Protein AF-A0A7X3V259-F1 (afdb_monomer_lite)

Radius of gyration: 15.91 Å; chains: 1; bounding box: 24×57×35 Å

pLDDT: mean 74.92, std 18.74, range [39.19, 95.0]

Foldseek 3Di:
DDDDPDPPPFCWQVDWDDDPQKIKIWGDDPPQAWIKIFIWGQDPVRDTDGPDMDTHGRDPDPPPPDDDDD

Secondary structure (DSSP, 8-state):
-------TTS-TTSEEEEETTEEEEEEPPSTTSPEEEEEEEE-TTS-EEEEEEEEE-S---TTSS-----

Structure (mmCIF, N/CA/C/O backbone):
data_AF-A0A7X3V259-F1
#
_entry.id   AF-A0A7X3V259-F1
#
loop_
_atom_site.group_PDB
_atom_site.id
_atom_site.type_symbol
_atom_site.label_atom_id
_atom_site.label_alt_id
_atom_site.label_comp_id
_atom_site.label_asym_id
_atom_site.label_entity_id
_atom_site.label_seq_id
_atom_site.pdbx_PDB_ins_code
_atom_site.Cartn_x
_atom_site.Cartn_y
_atom_site.Cartn_z
_atom_site.occupancy
_atom_site.B_iso_or_equiv
_atom_site.auth_seq_id
_atom_site.auth_comp_id
_atom_site.auth_asym_id
_atom_site.auth_atom_id
_atom_site.pdbx_PDB_model_num
ATOM 1 N N . MET A 1 1 ? -4.046 20.603 3.106 1.00 39.38 1 MET A N 1
ATOM 2 C CA . MET A 1 1 ? -3.018 19.546 3.221 1.00 39.38 1 MET A CA 1
ATOM 3 C C . MET A 1 1 ? -2.121 19.676 2.004 1.00 39.38 1 MET A C 1
ATOM 5 O O . MET A 1 1 ? -2.626 19.550 0.898 1.00 39.38 1 MET A O 1
ATOM 9 N N . VAL A 1 2 ? -0.853 20.050 2.182 1.00 39.19 2 VAL A N 1
ATOM 10 C CA . VAL A 1 2 ? 0.108 20.126 1.072 1.00 39.19 2 VAL A CA 1
ATOM 11 C C . VAL A 1 2 ? 0.586 18.706 0.802 1.00 39.19 2 VAL A C 1
ATOM 13 O O . VAL A 1 2 ? 1.283 18.121 1.628 1.00 39.19 2 VAL A O 1
ATOM 16 N N . ALA A 1 3 ? 0.165 18.136 -0.324 1.00 43.59 3 ALA A N 1
ATOM 17 C CA . ALA A 1 3 ? 0.848 16.986 -0.888 1.00 43.59 3 ALA A CA 1
ATOM 18 C C . ALA A 1 3 ? 2.207 17.498 -1.385 1.00 43.59 3 ALA A C 1
ATOM 20 O O . ALA A 1 3 ? 2.260 18.323 -2.297 1.00 43.59 3 ALA A O 1
ATOM 21 N N . GLY A 1 4 ? 3.299 17.075 -0.739 1.00 42.41 4 GLY A N 1
ATOM 22 C CA . GLY A 1 4 ? 4.637 17.233 -1.317 1.00 42.41 4 GLY A CA 1
ATOM 23 C C . GLY A 1 4 ? 4.662 16.590 -2.707 1.00 42.41 4 GLY A C 1
ATOM 24 O O . GLY A 1 4 ? 3.797 15.752 -2.974 1.00 42.41 4 GLY A O 1
ATOM 25 N N . PRO A 1 5 ? 5.584 16.983 -3.604 1.00 43.72 5 PRO A N 1
ATOM 26 C CA . PRO A 1 5 ? 5.599 16.470 -4.967 1.00 43.72 5 PRO A CA 1
ATOM 27 C C . PRO A 1 5 ? 5.590 14.943 -4.915 1.00 43.72 5 PRO A C 1
ATOM 29 O O . PRO A 1 5 ? 6.574 14.315 -4.525 1.00 43.72 5 PRO A O 1
ATOM 32 N N . ALA A 1 6 ? 4.442 14.352 -5.256 1.00 48.56 6 ALA A N 1
ATOM 33 C CA . ALA A 1 6 ? 4.366 12.938 -5.537 1.00 48.56 6 ALA A CA 1
ATOM 34 C C . ALA A 1 6 ? 5.379 12.725 -6.653 1.00 48.56 6 ALA A C 1
ATOM 36 O O . ALA A 1 6 ? 5.342 13.439 -7.657 1.00 48.56 6 ALA A O 1
ATOM 37 N N . LEU A 1 7 ? 6.333 11.826 -6.435 1.00 46.31 7 LEU A N 1
ATOM 38 C CA . LEU A 1 7 ? 7.278 11.394 -7.449 1.00 46.31 7 LEU A CA 1
ATOM 39 C C . LEU A 1 7 ? 6.448 10.829 -8.607 1.00 46.31 7 LEU A C 1
ATOM 41 O O . LEU A 1 7 ? 6.132 9.645 -8.642 1.00 46.31 7 LEU A O 1
ATOM 45 N N . ALA A 1 8 ? 6.056 11.702 -9.536 1.00 47.28 8 ALA A N 1
ATOM 46 C CA . ALA A 1 8 ? 5.148 11.457 -10.657 1.00 47.28 8 ALA A CA 1
ATOM 47 C C . ALA A 1 8 ? 5.714 10.456 -11.685 1.00 47.28 8 ALA A C 1
ATOM 49 O O . ALA A 1 8 ? 5.178 10.307 -12.772 1.00 47.28 8 ALA A O 1
ATOM 50 N N . GLN A 1 9 ? 6.821 9.804 -11.332 1.00 53.66 9 GLN A N 1
ATOM 51 C CA . GLN A 1 9 ? 7.673 8.957 -12.153 1.00 53.66 9 GLN A CA 1
ATOM 52 C C . GLN A 1 9 ? 7.618 7.489 -11.691 1.00 53.66 9 GLN A C 1
ATOM 54 O O . GLN A 1 9 ? 8.147 6.618 -12.369 1.00 53.66 9 GLN A O 1
ATOM 59 N N . ASP A 1 10 ? 7.053 7.217 -10.508 1.00 61.97 10 ASP A N 1
ATOM 60 C CA . ASP A 1 10 ? 7.090 5.888 -9.891 1.00 61.97 10 ASP A CA 1
ATOM 61 C C . ASP A 1 10 ? 5.800 5.082 -10.103 1.00 61.97 10 ASP A C 1
ATOM 63 O O . ASP A 1 10 ? 5.741 3.937 -9.667 1.00 61.97 10 ASP A O 1
ATOM 67 N N . ASP A 1 11 ? 4.764 5.660 -10.726 1.00 78.19 11 ASP A N 1
ATOM 68 C CA . ASP A 1 11 ? 3.440 5.047 -10.955 1.00 78.19 11 ASP A CA 1
ATOM 69 C C . ASP A 1 11 ? 2.802 4.416 -9.698 1.00 78.19 11 ASP A C 1
ATOM 71 O O . ASP A 1 11 ? 1.910 3.563 -9.775 1.00 78.19 11 ASP A O 1
ATOM 75 N N . PHE A 1 12 ? 3.239 4.836 -8.508 1.00 81.94 12 PHE A N 1
ATOM 76 C CA . PHE A 1 12 ? 2.631 4.433 -7.250 1.00 81.94 12 PHE A CA 1
ATOM 77 C C . PHE A 1 12 ? 1.185 4.931 -7.213 1.00 81.94 12 PHE A C 1
ATOM 79 O O . PHE A 1 12 ? 0.924 6.118 -7.398 1.00 81.94 12 PHE A O 1
ATOM 86 N N . GLY A 1 13 ? 0.240 4.029 -6.958 1.00 83.25 13 GLY A N 1
ATOM 87 C CA . GLY A 1 13 ? -1.184 4.366 -7.011 1.00 83.25 13 GLY A CA 1
ATOM 88 C C . GLY A 1 13 ? -1.830 4.172 -8.379 1.00 83.25 13 GLY A C 1
ATOM 89 O O . GLY A 1 13 ? -3.035 4.369 -8.489 1.00 83.25 13 GLY A O 1
ATOM 90 N N . SER A 1 14 ? -1.087 3.722 -9.396 1.00 83.88 14 SER A N 1
ATOM 91 C CA . SER A 1 14 ? -1.669 3.326 -10.692 1.00 83.88 14 SER A CA 1
ATOM 92 C C . SER A 1 14 ? -2.568 2.087 -10.594 1.00 83.88 14 SER A C 1
ATOM 94 O O . SER A 1 14 ? -3.426 1.873 -11.447 1.00 83.88 14 SER A O 1
ATOM 96 N N . MET A 1 15 ? -2.404 1.280 -9.541 1.00 84.81 15 MET A N 1
ATOM 97 C CA . MET A 1 15 ? -3.255 0.133 -9.230 1.00 84.81 15 MET A CA 1
ATOM 98 C C . MET A 1 15 ? -3.746 0.252 -7.791 1.00 84.81 15 MET A C 1
ATOM 100 O O . MET A 1 15 ? -2.934 0.380 -6.874 1.00 84.81 15 MET A O 1
ATOM 104 N N . VAL A 1 16 ? -5.058 0.180 -7.577 1.00 89.56 16 VAL A N 1
ATOM 105 C CA . VAL A 1 16 ? -5.650 0.201 -6.236 1.00 89.56 16 VAL A CA 1
ATOM 106 C C . VAL A 1 16 ? -6.739 -0.857 -6.148 1.00 89.56 16 VAL A C 1
ATOM 108 O O . VAL A 1 16 ? -7.623 -0.918 -6.998 1.00 89.56 16 VAL A O 1
ATOM 111 N N . ALA A 1 17 ? -6.684 -1.677 -5.101 1.00 91.12 17 ALA A N 1
ATOM 112 C CA . ALA A 1 17 ? -7.733 -2.626 -4.755 1.00 91.12 17 ALA A CA 1
ATOM 113 C C . ALA A 1 17 ? -8.112 -2.452 -3.285 1.00 91.12 17 ALA A C 1
ATOM 115 O O . ALA A 1 17 ? -7.243 -2.31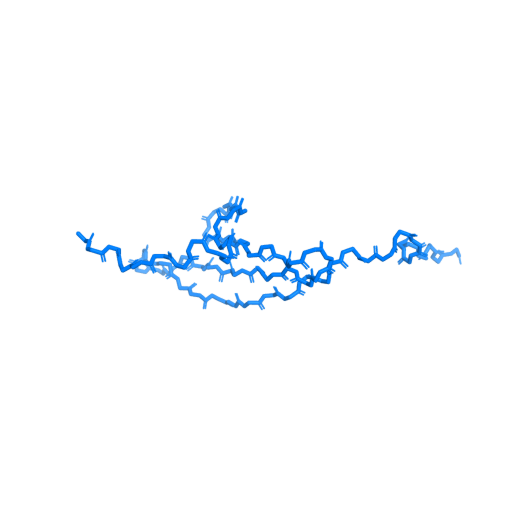8 -2.424 1.00 91.12 17 ALA A O 1
ATOM 116 N N . VAL A 1 18 ? -9.410 -2.463 -2.993 1.00 91.25 18 VAL A N 1
ATOM 117 C CA . VAL A 1 18 ? -9.932 -2.307 -1.633 1.00 91.25 18 VAL A CA 1
ATOM 118 C C . VAL A 1 18 ? -10.818 -3.497 -1.310 1.00 91.25 18 VAL A C 1
ATOM 120 O O . VAL A 1 18 ? -11.718 -3.829 -2.075 1.00 91.25 18 VAL A O 1
ATOM 123 N N . SER A 1 19 ? -10.565 -4.126 -0.167 1.00 89.75 19 SER A N 1
ATOM 124 C CA . SER A 1 19 ? -11.365 -5.226 0.359 1.00 89.75 19 SER A CA 1
ATOM 125 C C . SER A 1 19 ? -11.560 -5.035 1.859 1.00 89.75 19 SER A C 1
ATOM 127 O O . SER A 1 19 ? -10.688 -5.380 2.658 1.00 89.75 19 SER A O 1
ATOM 129 N N . GLY A 1 20 ? -12.706 -4.465 2.241 1.00 89.25 20 GLY A N 1
ATOM 130 C CA . GLY A 1 20 ? -13.063 -4.202 3.636 1.00 89.25 20 GLY A CA 1
ATOM 131 C C . GLY A 1 20 ? -12.041 -3.308 4.339 1.00 89.25 20 GLY A C 1
ATOM 132 O O . GLY A 1 20 ? -11.928 -2.119 4.045 1.00 89.25 20 GLY A O 1
ATOM 133 N N . GLU A 1 21 ? -11.290 -3.897 5.266 1.00 93.25 21 GLU A N 1
ATOM 134 C CA . GLU A 1 21 ? -10.255 -3.226 6.060 1.00 93.25 21 GLU A CA 1
ATOM 135 C C . GLU A 1 21 ? -8.853 -3.332 5.453 1.00 93.25 21 GLU A C 1
ATOM 137 O O . GLU A 1 21 ? -7.873 -2.993 6.111 1.00 93.25 21 GLU A O 1
ATOM 142 N N . VAL A 1 22 ? -8.731 -3.798 4.210 1.00 92.31 22 VAL A N 1
ATOM 143 C CA . VAL A 1 22 ? -7.455 -3.906 3.501 1.00 92.31 22 VAL A CA 1
ATOM 144 C C . VAL A 1 22 ? -7.494 -3.065 2.232 1.00 92.31 22 VAL A C 1
ATOM 146 O O . VAL A 1 22 ? -8.426 -3.156 1.436 1.00 92.31 22 VAL A O 1
ATOM 149 N N . VAL A 1 23 ? -6.447 -2.274 2.022 1.00 93.06 23 VAL A N 1
ATOM 150 C CA . VAL A 1 23 ? -6.193 -1.540 0.780 1.00 93.06 23 VAL A CA 1
ATOM 151 C C . VAL A 1 23 ? -4.856 -2.004 0.234 1.00 93.06 23 VAL A C 1
ATOM 153 O O . VAL A 1 23 ? -3.871 -2.060 0.959 1.00 93.06 23 VAL A O 1
ATOM 156 N N . VAL A 1 24 ? -4.800 -2.328 -1.048 1.00 90.38 24 VAL A N 1
ATOM 157 C CA . VAL A 1 24 ? -3.554 -2.635 -1.743 1.00 90.38 24 VAL A CA 1
ATOM 158 C C . VAL A 1 24 ? -3.305 -1.550 -2.775 1.00 90.38 24 VAL A C 1
ATOM 160 O O . VAL A 1 24 ? -4.180 -1.258 -3.587 1.00 90.38 24 VAL A O 1
ATOM 163 N N . VAL A 1 25 ? -2.112 -0.965 -2.737 1.00 90.75 25 VAL A N 1
ATOM 164 C CA . VAL A 1 25 ? -1.652 0.045 -3.690 1.00 90.75 25 VAL A CA 1
ATOM 165 C C . VAL A 1 25 ? -0.460 -0.510 -4.450 1.00 90.75 25 VAL A C 1
ATOM 167 O O . VAL A 1 25 ? 0.502 -0.972 -3.844 1.00 90.75 25 VAL A O 1
ATOM 170 N N . GLY A 1 26 ? -0.528 -0.505 -5.773 1.00 88.00 26 GLY A N 1
ATOM 171 C CA . GLY A 1 26 ? 0.532 -0.996 -6.638 1.00 88.00 26 GLY A CA 1
ATOM 172 C C . GLY A 1 26 ? 1.452 0.110 -7.132 1.00 88.00 26 GLY A C 1
ATOM 173 O O . GLY A 1 26 ? 1.025 1.232 -7.406 1.00 88.00 26 GLY A O 1
ATOM 174 N N . LYS A 1 27 ? 2.718 -0.263 -7.272 1.00 88.81 27 LYS A N 1
ATOM 175 C CA . LYS A 1 27 ? 3.772 0.426 -8.000 1.00 88.81 27 LYS A CA 1
ATOM 176 C C . LYS A 1 27 ? 4.231 -0.520 -9.122 1.00 88.81 27 LYS A C 1
ATOM 178 O O . LYS A 1 27 ? 4.876 -1.525 -8.811 1.00 88.81 27 LYS A O 1
ATOM 183 N N . PRO A 1 28 ? 3.861 -0.280 -10.389 1.00 82.94 28 PRO A N 1
ATOM 184 C CA . PRO A 1 28 ? 4.321 -1.083 -11.509 1.00 82.94 28 PRO A CA 1
ATOM 185 C C . PRO A 1 28 ? 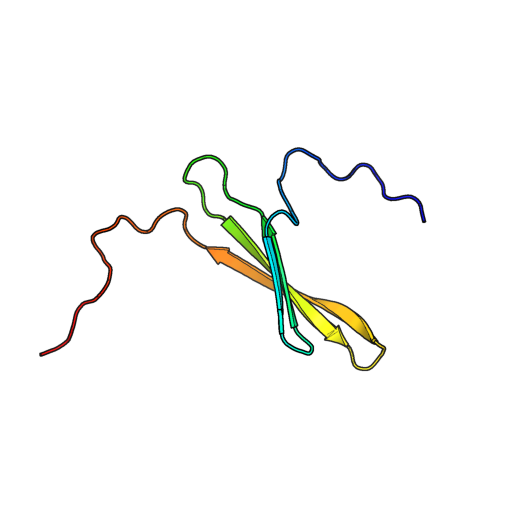5.849 -1.135 -11.551 1.00 82.94 28 PRO A C 1
ATOM 187 O O . PRO A 1 28 ? 6.535 -0.176 -11.198 1.00 82.94 28 PRO A O 1
ATOM 190 N N . GLY A 1 29 ? 6.381 -2.273 -11.987 1.00 80.88 29 GLY A N 1
ATOM 191 C CA . GLY A 1 29 ? 7.790 -2.365 -12.337 1.00 80.88 29 GLY A CA 1
ATOM 192 C C . GLY A 1 29 ? 8.055 -1.671 -13.670 1.00 80.88 29 GLY A C 1
ATOM 193 O O . GLY A 1 29 ? 7.185 -1.614 -14.539 1.00 80.88 29 GLY A O 1
ATOM 194 N N . VAL A 1 30 ? 9.274 -1.175 -13.864 1.00 77.06 30 VAL A N 1
ATOM 195 C CA . VAL A 1 30 ? 9.685 -0.590 -15.147 1.00 77.06 30 VAL A CA 1
ATOM 196 C C . VAL A 1 30 ? 9.904 -1.706 -16.174 1.00 77.06 30 VAL A C 1
ATOM 198 O O . VAL A 1 30 ? 10.620 -2.671 -15.902 1.00 77.06 30 VAL A O 1
ATOM 201 N N . ALA A 1 31 ? 9.316 -1.566 -17.366 1.00 75.44 31 ALA A N 1
ATOM 202 C CA . ALA A 1 31 ? 9.367 -2.530 -18.470 1.00 75.44 31 ALA A CA 1
ATOM 203 C C . ALA A 1 31 ? 8.847 -3.937 -18.104 1.00 75.44 31 ALA A C 1
ATOM 205 O O . ALA A 1 31 ? 7.662 -4.220 -18.255 1.00 75.44 31 ALA A O 1
ATOM 206 N N . ARG A 1 32 ? 9.734 -4.829 -17.650 1.00 70.56 32 ARG A N 1
ATOM 207 C CA . ARG A 1 32 ? 9.417 -6.184 -17.153 1.00 70.56 32 ARG A CA 1
ATOM 208 C C . ARG A 1 32 ? 9.965 -6.428 -15.746 1.00 70.56 32 ARG A C 1
ATOM 210 O O . ARG A 1 32 ? 10.091 -7.567 -15.308 1.00 70.56 32 ARG A O 1
ATOM 217 N N . GLY A 1 33 ? 10.342 -5.355 -15.057 1.00 76.69 33 GLY A N 1
ATOM 218 C CA . GLY A 1 33 ? 10.798 -5.406 -13.682 1.00 76.69 33 GLY A CA 1
ATOM 219 C C . GLY A 1 33 ? 9.680 -5.831 -12.729 1.00 76.69 33 GLY A C 1
ATOM 220 O O . GLY A 1 33 ? 8.497 -5.763 -13.077 1.00 76.69 33 GLY A O 1
ATOM 221 N N . PRO A 1 34 ? 10.040 -6.272 -11.518 1.00 80.56 34 PRO A N 1
ATOM 222 C CA . PRO A 1 34 ? 9.059 -6.594 -10.499 1.00 80.56 34 PRO A CA 1
ATOM 223 C C . PRO A 1 34 ? 8.207 -5.371 -10.155 1.00 80.56 34 PRO A C 1
ATOM 225 O O . PRO A 1 34 ? 8.724 -4.263 -10.004 1.00 80.56 34 PRO A O 1
ATOM 228 N N . ALA A 1 35 ? 6.906 -5.590 -10.006 1.00 84.50 35 ALA A N 1
ATOM 229 C CA . ALA A 1 35 ? 6.011 -4.618 -9.401 1.00 84.50 35 ALA A CA 1
ATOM 230 C C . ALA A 1 35 ? 6.097 -4.722 -7.874 1.00 84.50 35 ALA A C 1
ATOM 232 O O . ALA A 1 35 ? 6.369 -5.790 -7.323 1.00 84.50 35 ALA A O 1
ATOM 233 N N . THR A 1 36 ? 5.818 -3.627 -7.179 1.00 89.12 36 THR A N 1
ATOM 234 C CA . THR A 1 36 ? 5.727 -3.605 -5.718 1.00 89.12 36 THR A CA 1
ATOM 235 C C . THR A 1 36 ? 4.301 -3.285 -5.309 1.00 89.12 36 TH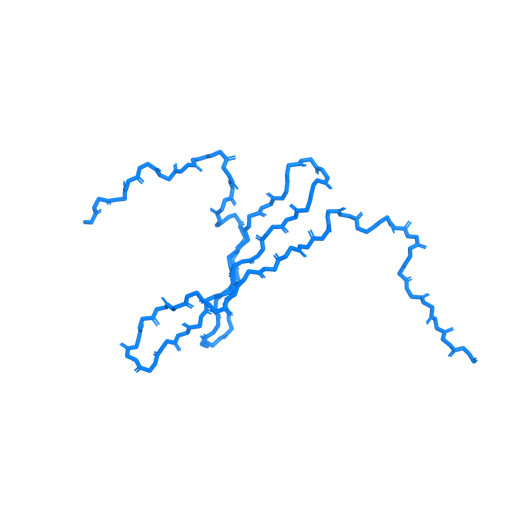R A C 1
ATOM 237 O O . THR A 1 36 ? 3.747 -2.265 -5.700 1.00 89.12 36 THR A O 1
ATOM 240 N N . LEU A 1 37 ? 3.699 -4.145 -4.498 1.00 90.38 37 LEU A N 1
ATOM 241 C CA . LEU A 1 37 ? 2.403 -3.919 -3.876 1.00 90.38 37 LEU A CA 1
ATOM 242 C C . LEU A 1 37 ? 2.599 -3.502 -2.420 1.00 90.38 37 LEU A C 1
ATOM 244 O O . LEU A 1 37 ? 3.397 -4.088 -1.691 1.00 90.38 37 LEU A O 1
ATOM 248 N N . TYR A 1 38 ? 1.825 -2.523 -1.984 1.00 91.25 38 TYR A N 1
ATOM 249 C CA . TYR A 1 38 ? 1.814 -1.983 -0.635 1.00 91.25 38 TYR A CA 1
ATOM 250 C C . TYR A 1 38 ? 0.460 -2.306 -0.027 1.00 91.25 38 TYR A C 1
ATOM 252 O O . TYR A 1 38 ? -0.568 -1.833 -0.510 1.00 91.25 38 TYR A O 1
ATOM 260 N N . ARG A 1 39 ? 0.443 -3.139 1.011 1.00 93.69 39 ARG A N 1
ATOM 261 C CA . ARG A 1 39 ? -0.782 -3.514 1.712 1.00 93.69 39 ARG A CA 1
ATOM 262 C C . ARG A 1 39 ? -0.951 -2.621 2.927 1.00 93.69 39 ARG A C 1
ATOM 264 O O . ARG A 1 39 ? -0.141 -2.661 3.847 1.00 93.69 39 ARG A O 1
ATOM 271 N N . TYR A 1 40 ? -2.039 -1.880 2.954 1.00 93.56 40 TYR A N 1
ATOM 272 C CA . TYR A 1 40 ? -2.503 -1.115 4.092 1.00 93.56 40 TYR A CA 1
ATOM 273 C C . TYR A 1 40 ? -3.639 -1.853 4.784 1.00 93.56 40 TYR A C 1
ATOM 275 O O . TYR A 1 40 ? -4.496 -2.445 4.13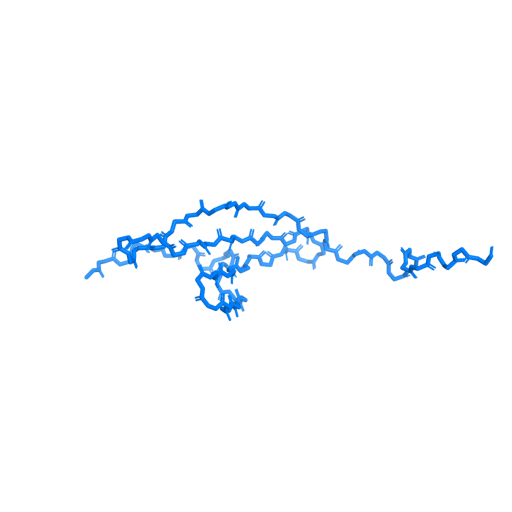0 1.00 93.56 40 TYR A O 1
ATOM 283 N N . GLN A 1 41 ? -3.651 -1.791 6.107 1.00 95.00 41 GLN A N 1
ATOM 284 C CA . GLN A 1 41 ? -4.735 -2.296 6.930 1.00 95.00 41 GLN A CA 1
ATOM 285 C C . GLN A 1 41 ? -5.354 -1.140 7.705 1.00 95.00 41 GLN A C 1
ATOM 287 O O . GLN A 1 41 ? -4.650 -0.237 8.163 1.00 95.00 41 GLN A O 1
ATOM 292 N N . LYS A 1 42 ? -6.674 -1.151 7.837 1.00 93.00 42 LYS A N 1
ATOM 293 C CA . LYS A 1 42 ? -7.383 -0.188 8.662 1.00 93.00 42 LYS A CA 1
ATOM 294 C C . LYS A 1 42 ? -7.142 -0.534 10.128 1.00 93.00 42 LYS A C 1
ATOM 296 O O . LYS A 1 42 ? -7.383 -1.652 10.567 1.00 93.00 42 LYS A O 1
ATOM 301 N N . SER A 1 43 ? -6.619 0.425 10.874 1.00 91.06 43 SER A N 1
ATOM 302 C CA . SER A 1 43 ? -6.463 0.341 12.320 1.00 91.06 43 SER A CA 1
ATOM 303 C C . SER A 1 43 ? -7.818 0.510 13.008 1.00 91.06 43 SER A C 1
ATOM 305 O O . SER A 1 43 ? -8.717 1.166 12.476 1.00 91.06 43 SER A O 1
ATOM 307 N N . ALA A 1 44 ? -7.932 0.009 14.240 1.00 88.12 44 ALA A N 1
ATOM 308 C CA . ALA A 1 44 ? -9.105 0.197 15.096 1.00 88.12 44 ALA A CA 1
ATOM 309 C C . ALA A 1 44 ? -9.455 1.682 15.323 1.00 88.12 44 ALA A C 1
ATOM 311 O O . ALA A 1 44 ? -10.609 2.023 15.559 1.00 88.12 44 ALA A O 1
ATOM 312 N N . THR A 1 45 ? -8.472 2.582 15.206 1.00 90.12 45 THR A N 1
ATOM 313 C CA . THR A 1 45 ? -8.658 4.038 15.320 1.00 90.12 45 THR A CA 1
ATOM 314 C C . THR A 1 45 ? -9.072 4.714 14.005 1.00 90.12 45 THR A C 1
ATOM 316 O O . THR A 1 45 ? -9.180 5.935 13.945 1.00 90.12 45 THR A O 1
ATOM 319 N N . GLY A 1 46 ? -9.300 3.942 12.936 1.00 87.00 46 GLY A N 1
ATOM 320 C CA . GLY A 1 46 ? -9.793 4.420 11.641 1.00 87.00 46 GLY A CA 1
ATOM 321 C C . GLY A 1 46 ? -8.718 4.871 10.647 1.00 87.00 46 GLY A C 1
ATOM 322 O O . GLY A 1 46 ? -9.047 5.124 9.488 1.00 87.00 46 GLY A O 1
ATOM 323 N N . GLY A 1 47 ? -7.449 4.938 11.060 1.00 91.62 47 GLY A N 1
ATOM 324 C CA . GLY A 1 47 ? -6.317 5.233 10.175 1.00 91.62 47 GLY A CA 1
ATOM 325 C C . GLY A 1 47 ? -5.866 4.024 9.349 1.00 91.62 47 GLY A C 1
ATOM 326 O O . GLY A 1 47 ? -6.098 2.884 9.738 1.00 91.62 47 GLY A O 1
ATOM 327 N N . TRP A 1 48 ? -5.183 4.260 8.229 1.00 91.19 48 TRP A N 1
ATOM 328 C CA . TRP A 1 48 ? -4.555 3.205 7.428 1.00 91.19 48 TRP A CA 1
ATOM 329 C C . TRP A 1 48 ? -3.089 3.050 7.819 1.00 91.19 48 TRP A C 1
ATOM 331 O O . TRP A 1 48 ? -2.334 4.020 7.795 1.00 91.19 48 TRP A O 1
ATOM 341 N N . VAL A 1 49 ? -2.679 1.831 8.161 1.00 93.69 49 VAL A N 1
ATOM 342 C CA . VAL A 1 49 ? -1.295 1.500 8.518 1.00 93.69 49 VAL A CA 1
ATOM 343 C C . VAL A 1 49 ? -0.690 0.577 7.472 1.00 93.69 49 VAL A C 1
ATOM 345 O O . VAL A 1 49 ? -1.363 -0.328 6.983 1.00 93.69 49 VAL A O 1
ATOM 348 N N . LEU A 1 50 ? 0.575 0.800 7.105 1.00 92.06 50 LEU A N 1
ATOM 349 C CA . LEU A 1 50 ? 1.285 -0.084 6.181 1.00 92.06 50 LEU A CA 1
ATOM 350 C C . LEU A 1 50 ? 1.518 -1.438 6.867 1.00 92.06 50 LEU A C 1
ATOM 352 O O . LEU A 1 50 ? 2.341 -1.558 7.768 1.00 92.06 50 LEU A O 1
ATOM 356 N N . ALA A 1 51 ? 0.780 -2.450 6.425 1.00 91.56 51 ALA A N 1
ATOM 357 C CA . ALA A 1 51 ? 0.819 -3.812 6.945 1.00 91.56 51 ALA A CA 1
ATOM 358 C C . ALA A 1 51 ? 1.853 -4.696 6.228 1.00 91.56 51 ALA A C 1
ATOM 360 O O . ALA A 1 51 ? 2.059 -5.845 6.620 1.00 91.56 51 ALA A O 1
ATOM 361 N N . GLY A 1 52 ? 2.457 -4.212 5.140 1.00 90.69 52 GLY A N 1
ATOM 362 C CA . GLY A 1 52 ? 3.564 -4.883 4.466 1.00 90.69 52 GLY A CA 1
ATOM 363 C C . GLY A 1 52 ? 3.727 -4.477 3.007 1.00 90.69 52 GLY A C 1
ATOM 364 O O . GLY A 1 52 ? 2.848 -3.856 2.407 1.00 90.69 52 GLY A O 1
ATOM 365 N N . THR A 1 53 ? 4.859 -4.871 2.434 1.00 90.12 53 THR A N 1
ATOM 366 C CA . THR A 1 53 ? 5.163 -4.720 1.011 1.00 90.12 53 THR A CA 1
ATOM 367 C C . THR A 1 53 ? 5.400 -6.088 0.381 1.00 90.12 53 THR A C 1
ATOM 369 O O . THR A 1 53 ? 5.900 -7.008 1.025 1.00 90.12 53 THR A O 1
ATOM 372 N N . MET A 1 54 ? 4.995 -6.244 -0.875 1.00 88.06 54 MET A N 1
ATOM 373 C CA . MET A 1 54 ? 5.137 -7.482 -1.635 1.00 88.06 54 MET A CA 1
ATOM 374 C C . MET A 1 54 ? 5.761 -7.157 -2.982 1.00 88.06 54 MET A C 1
ATOM 376 O O . MET A 1 54 ? 5.271 -6.282 -3.690 1.00 88.06 54 MET A O 1
ATOM 380 N N . SER A 1 55 ? 6.828 -7.862 -3.342 1.00 86.12 55 SER A N 1
ATOM 381 C CA . SER A 1 55 ? 7.386 -7.787 -4.688 1.00 86.12 55 SER A CA 1
ATOM 382 C C . SER A 1 55 ? 6.746 -8.874 -5.543 1.00 86.12 55 SER A C 1
ATOM 384 O O . SER A 1 55 ? 6.791 -10.052 -5.193 1.00 86.12 55 SER A O 1
ATOM 386 N N . VAL A 1 56 ? 6.114 -8.473 -6.639 1.00 81.31 56 VAL A N 1
ATOM 387 C CA . VAL A 1 56 ? 5.523 -9.370 -7.626 1.00 81.31 56 VAL A CA 1
ATOM 388 C C . VAL A 1 56 ? 6.467 -9.401 -8.823 1.00 81.31 56 VAL A C 1
ATOM 390 O O . VAL A 1 56 ? 6.651 -8.359 -9.456 1.00 81.31 56 VAL A O 1
ATOM 393 N N . PRO A 1 57 ? 7.095 -10.543 -9.148 1.00 76.56 57 PRO A N 1
ATOM 394 C CA . PRO A 1 57 ? 7.994 -10.625 -10.292 1.00 76.56 57 PRO A CA 1
ATOM 395 C C . PRO A 1 57 ? 7.263 -10.225 -11.581 1.00 76.56 57 PRO A C 1
ATOM 397 O O . PRO A 1 57 ? 6.151 -10.680 -11.851 1.00 76.56 57 PRO A O 1
ATOM 400 N N . GLY A 1 58 ? 7.887 -9.345 -12.365 1.00 64.31 58 GLY A N 1
ATOM 401 C CA . GLY A 1 58 ? 7.351 -8.893 -13.644 1.00 64.31 58 GLY A CA 1
ATOM 402 C C . GLY A 1 58 ? 7.384 -10.047 -14.632 1.00 64.31 58 GLY A C 1
ATOM 403 O O . GLY A 1 58 ? 8.438 -10.637 -14.837 1.00 64.31 58 GLY A O 1
ATOM 404 N N . THR A 1 59 ? 6.216 -10.402 -15.177 1.00 54.75 59 THR A N 1
ATOM 405 C CA . THR A 1 59 ? 5.980 -11.597 -16.006 1.00 54.75 59 THR A CA 1
ATOM 406 C C . THR A 1 59 ? 6.822 -12.797 -15.571 1.00 54.75 59 THR A C 1
ATOM 408 O O . THR A 1 59 ? 7.912 -13.025 -16.100 1.00 54.75 59 THR A O 1
ATOM 411 N N . ALA A 1 60 ? 6.281 -13.630 -14.676 1.00 50.91 60 ALA A N 1
ATOM 412 C CA . ALA A 1 60 ? 6.619 -15.048 -14.739 1.00 50.91 60 ALA A CA 1
ATOM 413 C C . ALA A 1 60 ? 6.500 -15.445 -16.215 1.00 50.91 60 ALA A C 1
ATOM 415 O O . ALA A 1 60 ? 5.449 -15.221 -16.822 1.00 50.91 60 ALA A O 1
ATOM 416 N N . ALA A 1 61 ? 7.603 -15.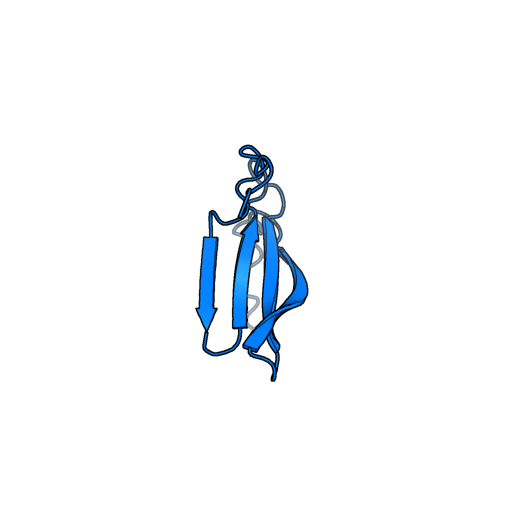883 -16.825 1.00 42.28 61 ALA A N 1
ATOM 417 C CA . ALA A 1 61 ? 7.593 -16.336 -18.203 1.00 42.28 61 ALA A CA 1
ATOM 418 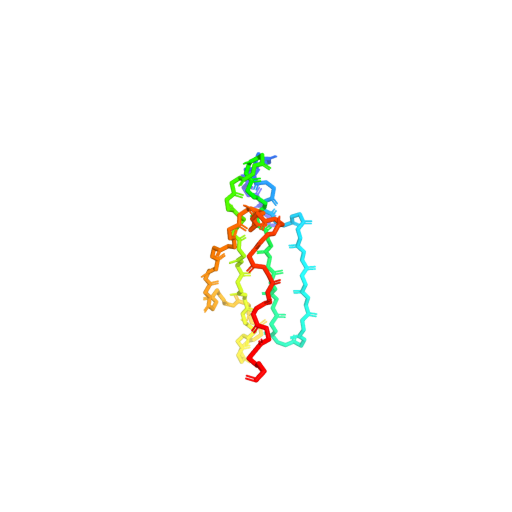C C . ALA A 1 61 ? 6.386 -17.265 -18.371 1.00 42.28 61 ALA A C 1
ATOM 420 O O . ALA A 1 61 ? 6.238 -18.224 -17.608 1.00 42.28 61 ALA A O 1
ATOM 421 N N . ALA A 1 62 ? 5.494 -16.930 -19.306 1.00 44.97 62 ALA A N 1
ATOM 422 C CA . ALA A 1 62 ? 4.434 -17.824 -19.739 1.00 44.97 62 ALA A CA 1
ATOM 423 C C . ALA A 1 62 ? 5.105 -19.153 -20.126 1.00 44.97 62 ALA A C 1
ATOM 425 O O . ALA A 1 62 ? 5.757 -19.236 -21.163 1.00 44.97 62 ALA A O 1
ATOM 426 N N . GLY A 1 63 ? 5.080 -20.134 -19.222 1.00 46.47 63 GLY A N 1
ATOM 427 C CA . GLY A 1 63 ? 5.908 -21.338 -19.330 1.00 46.47 63 GLY A CA 1
ATOM 428 C C . GLY A 1 63 ? 6.167 -22.095 -18.023 1.00 46.47 63 GLY A C 1
ATOM 429 O O . GLY A 1 63 ? 6.515 -23.265 -18.086 1.00 46.47 63 GLY A O 1
ATOM 430 N N . GLN A 1 64 ? 5.971 -21.489 -16.847 1.00 51.72 64 GLN A N 1
ATOM 431 C CA . GLN A 1 64 ? 6.129 -22.168 -15.540 1.00 51.72 64 GLN A CA 1
ATOM 432 C C . GLN A 1 64 ? 4.842 -22.119 -14.697 1.00 51.72 64 GLN A C 1
ATOM 434 O O . GLN A 1 64 ? 4.884 -22.080 -13.469 1.00 51.72 64 GLN A O 1
ATOM 439 N N . GLN A 1 65 ? 3.677 -22.064 -15.349 1.00 60.94 65 GLN A N 1
ATOM 440 C CA . GLN A 1 65 ? 2.392 -22.051 -14.660 1.00 60.94 65 GLN A CA 1
ATOM 441 C C . GLN A 1 65 ? 1.705 -23.407 -14.821 1.00 60.94 65 GLN A C 1
ATOM 443 O O . GLN A 1 65 ? 1.252 -23.751 -15.908 1.00 60.94 65 GLN A O 1
ATOM 448 N N . TRP A 1 66 ? 1.609 -24.099 -13.682 1.00 48.00 66 TRP A N 1
ATOM 449 C CA . TRP A 1 66 ? 0.868 -25.334 -13.412 1.00 48.00 66 TRP A CA 1
ATOM 450 C C . TRP A 1 66 ? 1.594 -26.648 -13.749 1.00 48.00 66 TRP A C 1
ATOM 452 O O . TRP A 1 66 ? 1.551 -27.139 -14.871 1.00 48.00 66 TRP A O 1
ATOM 462 N N . SER A 1 67 ? 2.195 -27.259 -12.722 1.00 53.81 67 SER A N 1
ATOM 463 C CA . SER A 1 67 ? 2.399 -28.711 -12.681 1.00 53.81 67 SER A CA 1
ATOM 464 C C . SER A 1 67 ? 1.163 -29.335 -12.025 1.00 53.81 67 SER A C 1
ATOM 466 O O . SER A 1 67 ? 1.049 -29.267 -10.798 1.00 53.81 67 SER A O 1
ATOM 468 N N . PRO A 1 68 ? 0.210 -29.912 -12.775 1.00 47.75 68 PRO A N 1
ATOM 469 C CA . PRO A 1 68 ? -0.728 -30.845 -12.179 1.00 47.75 68 PRO A CA 1
ATOM 470 C C . PRO A 1 68 ? 0.037 -32.106 -11.806 1.00 47.75 68 PRO A C 1
ATOM 472 O O . PRO A 1 68 ? 0.581 -32.791 -12.671 1.00 47.75 68 PRO A O 1
ATOM 475 N N . SER A 1 69 ? 0.089 -32.416 -10.519 1.00 54.78 69 SER A N 1
ATOM 476 C CA . SER A 1 69 ? 0.438 -33.763 -10.088 1.00 54.78 69 SER A CA 1
ATOM 477 C C . SER A 1 69 ? -0.703 -34.691 -10.517 1.00 54.78 69 SER A C 1
ATOM 479 O O . SER A 1 69 ? -1.816 -34.552 -10.004 1.00 54.78 69 SER A O 1
ATOM 481 N N . LEU A 1 70 ? -0.440 -35.563 -11.494 1.00 53.88 70 LEU A N 1
ATOM 482 C CA . LEU A 1 70 ? -1.257 -36.746 -11.787 1.00 53.88 70 LEU A CA 1
ATOM 483 C C . LEU A 1 70 ? -0.891 -37.877 -10.824 1.00 53.88 70 LEU A C 1
ATOM 485 O O . LEU A 1 70 ? 0.315 -37.995 -10.505 1.00 53.88 70 LEU A O 1
#

Sequence (70 aa):
MVAGPALAQDDFGSMVAVSGEVVVVGKPGVARGPATLYRYQKSATGGWVLAGTMSVPGTAAAGQQWSPSL